Protein AF-A0AA86RGD8-F1 (afdb_monomer_lite)

Radius of gyration: 19.4 Å; chains: 1; bounding box: 42×35×63 Å

pLDDT: mean 83.09, std 10.71, range [46.78, 94.88]

Sequence (149 aa):
MFQKIGLVINKDKCEGTDPSSGNTTGVIEFLGQNIGINSEPIAVQIQKQLQTRIKALQKYDIPKFYQYLIFKQCIIPSANYGPFLEASITETQLADAKDKYDYIDIMLAEAMEEILESDLATKDLLDVMILSKDDGGLDLITPGAYSIQ

Foldseek 3Di:
DQVVVVDDDPPVQDFDLDCVRVPVQSWDQDPQWIDGPDTAQSLVVLVVVLVVVLVVLVPDPDQLVVSVVCLQPPNQVSNAVRLVVCPPDDPVNLVVNLVSQVVVLLVSLVSVCVSVVDPDDSVVSSVLQCDDVVVVHVNGDGCNVPRDD

Structure (mmCIF, N/CA/C/O backbone):
data_AF-A0AA86RGD8-F1
#
_entry.id   AF-A0AA86RGD8-F1
#
loop_
_atom_site.group_PDB
_atom_site.id
_atom_site.type_symbol
_atom_site.label_atom_id
_atom_site.label_alt_id
_atom_site.label_comp_id
_atom_site.label_asym_id
_atom_site.label_entity_id
_atom_site.label_seq_id
_atom_site.pdbx_PDB_ins_code
_atom_site.Cartn_x
_atom_site.Cartn_y
_atom_site.Cartn_z
_atom_site.occupancy
_atom_site.B_iso_or_equiv
_atom_site.auth_seq_id
_atom_site.auth_comp_id
_atom_site.auth_asym_id
_atom_site.auth_atom_id
_atom_site.pdbx_PDB_model_num
ATOM 1 N N . MET A 1 1 ? 7.711 5.525 -39.918 1.00 61.66 1 MET A N 1
ATOM 2 C CA . MET A 1 1 ? 6.656 4.487 -39.839 1.00 61.66 1 MET A CA 1
ATOM 3 C C . MET A 1 1 ? 5.429 4.992 -39.071 1.00 61.66 1 MET A C 1
ATOM 5 O O . MET A 1 1 ? 4.348 4.914 -39.627 1.00 61.66 1 MET A O 1
ATOM 9 N N . PHE A 1 2 ? 5.581 5.628 -37.900 1.00 70.62 2 PHE A N 1
ATOM 10 C CA . PHE A 1 2 ? 4.466 6.190 -37.104 1.00 70.62 2 PHE A CA 1
ATOM 11 C C . PHE A 1 2 ? 3.729 7.399 -37.715 1.00 70.62 2 PHE A C 1
ATOM 13 O O . PHE A 1 2 ? 2.512 7.491 -37.611 1.00 70.62 2 PHE A O 1
ATOM 20 N N . GLN A 1 3 ? 4.419 8.275 -38.454 1.00 73.56 3 GLN A N 1
ATOM 21 C CA . GLN A 1 3 ? 3.761 9.401 -39.141 1.00 73.56 3 GLN A CA 1
ATOM 22 C C . GLN A 1 3 ? 2.726 8.962 -40.190 1.00 73.56 3 GLN A C 1
ATOM 24 O O . GLN A 1 3 ? 1.788 9.702 -40.464 1.00 73.56 3 GLN A O 1
ATOM 29 N N . LYS A 1 4 ? 2.851 7.747 -40.752 1.00 83.88 4 LYS A N 1
ATOM 30 C CA . LYS A 1 4 ? 1.889 7.211 -41.733 1.00 83.88 4 LYS A CA 1
ATOM 31 C C . LYS A 1 4 ? 0.523 6.881 -41.116 1.00 83.88 4 LYS A C 1
ATOM 33 O O . LYS A 1 4 ? -0.444 6.764 -41.854 1.00 83.88 4 LYS A O 1
ATOM 38 N N . ILE A 1 5 ? 0.454 6.752 -39.789 1.00 89.06 5 ILE A N 1
ATOM 39 C CA . ILE A 1 5 ? -0.785 6.565 -39.021 1.00 89.06 5 ILE A CA 1
ATOM 40 C C . ILE A 1 5 ? -1.151 7.817 -38.202 1.00 89.06 5 ILE A C 1
ATOM 42 O O . ILE A 1 5 ? -1.959 7.738 -37.287 1.00 89.06 5 ILE A O 1
ATOM 46 N N . GLY A 1 6 ? -0.543 8.973 -38.504 1.00 88.25 6 GLY A N 1
ATOM 47 C CA . GLY A 1 6 ? -0.857 10.244 -37.844 1.00 88.25 6 GLY A CA 1
ATOM 48 C C . GLY A 1 6 ? -0.309 10.401 -36.421 1.00 88.25 6 GLY A C 1
ATOM 49 O O . GLY A 1 6 ? -0.715 11.324 -35.723 1.00 88.25 6 GLY A O 1
ATOM 50 N N . LEU A 1 7 ? 0.614 9.537 -35.981 1.00 90.19 7 LEU A N 1
ATOM 51 C CA . LEU A 1 7 ? 1.229 9.626 -34.655 1.00 90.19 7 LEU A CA 1
ATOM 52 C C . LEU A 1 7 ? 2.633 10.237 -34.716 1.00 90.19 7 LEU A C 1
ATOM 54 O O . LEU A 1 7 ? 3.412 9.981 -35.641 1.00 90.19 7 LEU A O 1
ATOM 58 N N . VAL A 1 8 ? 2.968 11.011 -33.682 1.00 88.75 8 VAL A N 1
ATOM 59 C CA . VAL A 1 8 ? 4.288 11.619 -33.479 1.00 88.75 8 VAL A CA 1
ATOM 60 C C . VAL A 1 8 ? 4.904 11.046 -32.206 1.00 88.75 8 VAL A C 1
ATOM 62 O O . VAL A 1 8 ? 4.241 10.952 -31.177 1.00 88.75 8 VAL A O 1
ATOM 65 N N . ILE A 1 9 ? 6.176 10.653 -32.283 1.00 84.44 9 ILE A N 1
ATOM 66 C CA . ILE A 1 9 ? 6.935 10.161 -31.129 1.00 84.44 9 ILE A CA 1
ATOM 67 C C . ILE A 1 9 ? 7.328 11.350 -30.254 1.00 84.44 9 ILE A C 1
ATOM 69 O O . ILE A 1 9 ? 7.908 12.318 -30.753 1.00 84.44 9 ILE A O 1
ATOM 73 N N . ASN A 1 10 ? 7.068 11.249 -28.952 1.00 86.12 10 ASN A N 1
ATOM 74 C CA . ASN A 1 10 ? 7.629 12.175 -27.979 1.00 86.12 10 ASN A CA 1
ATOM 75 C C . ASN A 1 10 ? 9.098 11.806 -27.729 1.00 86.12 10 ASN A C 1
ATOM 77 O O . ASN A 1 10 ? 9.389 10.860 -27.002 1.00 86.12 10 ASN A O 1
ATOM 81 N N . LYS A 1 11 ? 10.016 12.546 -28.354 1.00 84.56 11 LYS A N 1
ATOM 82 C CA . LYS A 1 11 ? 11.458 12.287 -28.252 1.00 84.56 11 LYS A CA 1
ATOM 83 C C . LYS A 1 11 ? 12.011 12.484 -26.841 1.00 84.56 11 LYS A C 1
ATOM 85 O O . LYS A 1 11 ? 13.011 11.860 -26.524 1.00 84.56 11 LYS A O 1
ATOM 90 N N . ASP A 1 12 ? 11.339 13.270 -26.003 1.00 82.31 12 ASP A N 1
ATOM 91 C CA . ASP A 1 12 ? 11.761 13.513 -24.620 1.00 82.31 12 ASP A CA 1
ATOM 92 C C . ASP A 1 12 ? 11.454 12.315 -23.708 1.00 82.31 12 ASP A C 1
ATOM 94 O O . ASP A 1 12 ? 12.044 12.182 -22.643 1.00 82.31 12 ASP A O 1
ATOM 98 N N . LYS A 1 13 ? 10.514 11.444 -24.109 1.00 79.69 13 LYS A N 1
ATOM 99 C CA . LYS A 1 13 ? 10.123 10.233 -23.363 1.00 79.69 13 LYS A CA 1
ATOM 100 C C . LYS A 1 13 ? 10.621 8.933 -23.991 1.00 79.69 13 LYS A C 1
ATOM 102 O O . LYS A 1 13 ? 10.456 7.872 -23.401 1.00 79.69 13 LYS A O 1
ATOM 107 N N . CYS A 1 14 ? 11.140 8.992 -25.213 1.00 80.31 14 CYS A N 1
ATOM 108 C CA . CYS A 1 14 ? 11.577 7.820 -25.958 1.00 80.31 14 CYS A CA 1
ATOM 109 C C . CYS A 1 14 ? 13.096 7.837 -26.083 1.00 80.31 14 CYS A C 1
ATOM 111 O O . CYS A 1 14 ? 13.636 8.407 -27.032 1.00 80.31 14 CYS A O 1
ATOM 113 N N . GLU A 1 15 ? 13.759 7.174 -25.144 1.00 75.25 15 GLU A N 1
ATOM 114 C CA . GLU A 1 15 ? 15.197 6.925 -25.170 1.00 75.25 15 GLU A CA 1
ATOM 115 C C . GLU A 1 15 ? 15.496 5.440 -25.400 1.00 75.25 15 GLU A C 1
ATOM 117 O O . GLU A 1 15 ? 14.692 4.564 -25.072 1.00 75.25 15 GLU A O 1
ATOM 122 N N . GLY A 1 16 ? 16.647 5.157 -26.010 1.00 72.38 16 GLY A N 1
ATOM 123 C CA . GLY A 1 16 ? 17.181 3.799 -26.028 1.00 72.38 16 GLY A CA 1
ATOM 124 C C . GLY A 1 16 ? 17.725 3.426 -24.648 1.00 72.38 16 GLY A C 1
ATOM 125 O O . GLY A 1 16 ? 18.176 4.288 -23.896 1.00 72.38 16 GLY A O 1
ATOM 126 N N . THR A 1 17 ? 17.702 2.135 -24.332 1.00 68.50 17 THR A N 1
ATOM 127 C CA . THR A 1 17 ? 18.251 1.573 -23.087 1.00 68.50 17 THR A CA 1
ATOM 128 C C . THR A 1 17 ? 19.740 1.236 -23.187 1.00 68.50 17 THR A C 1
ATOM 130 O O . THR A 1 17 ? 20.306 0.679 -22.250 1.00 68.50 17 THR A O 1
ATOM 133 N N . ASP A 1 18 ? 20.371 1.476 -24.338 1.00 68.69 18 ASP A N 1
ATOM 134 C CA . ASP A 1 18 ? 21.741 1.056 -24.602 1.00 68.69 18 ASP A CA 1
ATOM 135 C C . ASP A 1 18 ? 22.747 2.189 -24.297 1.00 68.69 18 ASP A C 1
ATOM 137 O O . ASP A 1 18 ? 22.428 3.365 -24.457 1.00 68.69 18 ASP A O 1
ATOM 141 N N . PRO A 1 19 ? 23.994 1.890 -23.895 1.00 60.31 19 PRO A N 1
ATOM 142 C CA . PRO A 1 19 ? 24.965 2.935 -23.560 1.00 60.31 19 PRO A CA 1
ATOM 143 C C . PRO A 1 19 ? 25.283 3.901 -24.716 1.00 60.31 19 PRO A C 1
ATOM 145 O O . PRO A 1 19 ? 25.731 5.022 -24.475 1.00 60.31 19 PRO A O 1
ATOM 148 N N . SER A 1 20 ? 25.070 3.489 -25.973 1.00 61.94 20 SER A N 1
ATOM 149 C CA . SER A 1 20 ? 25.299 4.327 -27.154 1.00 61.94 20 SER A CA 1
ATOM 150 C C . SER A 1 20 ? 24.129 5.261 -27.493 1.00 61.94 20 SER A C 1
ATOM 152 O O . SER A 1 20 ? 24.321 6.200 -28.268 1.00 61.94 20 SER A O 1
ATOM 154 N N . SER A 1 21 ? 22.956 5.099 -26.864 1.00 61.81 21 SER A N 1
ATOM 155 C CA . SER A 1 21 ? 21.798 5.989 -27.037 1.00 61.81 21 SER A CA 1
ATOM 156 C C . SER A 1 21 ? 21.794 7.210 -26.113 1.00 61.81 21 SER A C 1
ATOM 158 O O . SER A 1 21 ? 20.821 7.962 -26.107 1.00 61.81 21 SER A O 1
ATOM 160 N N . GLY A 1 22 ? 22.865 7.433 -25.345 1.00 61.12 22 GLY A N 1
ATOM 161 C CA . GLY A 1 22 ? 22.986 8.565 -24.419 1.00 61.12 22 GLY A CA 1
ATOM 162 C C . GLY A 1 22 ? 22.382 8.322 -23.031 1.00 61.12 22 GLY A C 1
ATOM 163 O O . GLY A 1 22 ? 22.530 9.182 -22.164 1.00 61.12 22 GLY A O 1
ATOM 164 N N . ASN A 1 23 ? 21.773 7.154 -22.791 1.00 65.38 23 ASN A N 1
ATOM 165 C CA . ASN A 1 23 ? 21.408 6.698 -21.452 1.00 65.38 23 ASN A CA 1
ATOM 166 C C . ASN A 1 23 ? 22.646 6.045 -20.807 1.00 65.38 23 ASN A C 1
ATOM 168 O O . ASN A 1 23 ? 23.052 4.937 -21.155 1.00 65.38 23 ASN A O 1
ATOM 172 N N . THR A 1 24 ? 23.276 6.761 -19.876 1.00 61.12 24 THR A N 1
ATOM 173 C CA . THR A 1 24 ? 24.507 6.325 -19.199 1.00 61.12 24 THR A CA 1
ATOM 174 C C . THR A 1 24 ? 24.262 5.370 -18.033 1.00 61.12 24 THR A C 1
ATOM 176 O O . THR A 1 24 ? 25.216 4.768 -17.540 1.00 61.12 24 THR A O 1
ATOM 179 N N . THR A 1 25 ? 23.015 5.221 -17.580 1.00 67.38 25 THR A N 1
ATOM 180 C CA . THR A 1 25 ? 22.661 4.366 -16.438 1.00 67.38 25 THR A CA 1
ATOM 181 C C . THR A 1 25 ? 22.189 2.982 -16.879 1.00 67.38 25 THR A C 1
ATOM 183 O O . THR A 1 25 ? 22.310 2.032 -16.107 1.00 67.38 25 THR A O 1
ATOM 186 N N . GLY A 1 26 ? 21.667 2.851 -18.105 1.00 69.38 26 GLY A N 1
ATOM 187 C CA . GLY A 1 26 ? 21.027 1.627 -18.594 1.00 69.38 26 GLY A CA 1
ATOM 188 C C . GLY A 1 26 ? 19.758 1.265 -17.813 1.00 69.38 26 GLY A C 1
ATOM 189 O O . GLY A 1 26 ? 19.348 0.105 -17.821 1.00 69.38 26 GLY A O 1
ATOM 190 N N . VAL A 1 27 ? 19.176 2.233 -17.094 1.00 72.94 27 VAL A N 1
ATOM 191 C CA . VAL A 1 27 ? 17.952 2.075 -16.301 1.00 72.94 27 VAL A CA 1
ATOM 192 C C . VAL A 1 27 ? 16.831 2.862 -16.968 1.00 72.94 27 VAL A C 1
ATOM 194 O O . VAL A 1 27 ? 17.024 4.030 -17.303 1.00 72.94 27 VAL A O 1
ATOM 197 N N . ILE A 1 28 ? 15.664 2.238 -17.127 1.00 78.06 28 ILE A N 1
ATOM 198 C CA . ILE A 1 28 ? 14.431 2.894 -17.585 1.00 78.06 28 ILE A CA 1
ATOM 199 C C . ILE A 1 28 ? 13.286 2.648 -16.607 1.00 78.06 28 ILE A C 1
ATOM 201 O O . ILE A 1 28 ? 13.224 1.595 -15.978 1.00 78.06 28 ILE A O 1
ATOM 205 N N . GLU A 1 29 ? 12.353 3.592 -16.511 1.00 78.19 29 GLU A N 1
ATOM 206 C CA . GLU A 1 29 ? 11.096 3.381 -15.791 1.00 78.19 29 GLU A CA 1
ATOM 207 C C . GLU A 1 29 ? 10.053 2.780 -16.743 1.00 78.19 29 GLU A C 1
ATOM 209 O O . GLU A 1 29 ? 9.708 3.365 -17.773 1.00 78.19 29 GLU A O 1
ATOM 214 N N . PHE A 1 30 ? 9.520 1.614 -16.392 1.00 77.38 30 PHE A N 1
ATOM 215 C CA . PHE A 1 30 ? 8.443 0.957 -17.120 1.00 77.38 30 PHE A CA 1
ATOM 216 C C . PHE A 1 30 ? 7.352 0.528 -16.144 1.00 77.38 30 PHE A C 1
ATOM 218 O O . PHE A 1 30 ? 7.607 -0.205 -15.195 1.00 77.38 30 PHE A O 1
ATOM 225 N N . LEU A 1 31 ? 6.126 1.013 -16.368 1.00 77.00 31 LEU A N 1
ATOM 226 C CA . LEU A 1 31 ? 4.970 0.759 -15.494 1.00 77.00 31 LEU A CA 1
ATOM 227 C C . LEU A 1 31 ? 5.220 1.097 -14.008 1.00 77.00 31 LEU A C 1
ATOM 229 O O . LEU A 1 31 ? 4.632 0.484 -13.123 1.00 77.00 31 LEU A O 1
ATOM 233 N N . GLY A 1 32 ? 6.067 2.094 -13.734 1.00 73.62 32 GLY A N 1
ATOM 234 C CA . GLY A 1 32 ? 6.423 2.502 -12.372 1.00 73.62 32 GLY A CA 1
ATOM 235 C C . GLY A 1 32 ? 7.558 1.694 -11.743 1.00 73.62 32 GLY A C 1
ATOM 236 O O . GLY A 1 32 ? 7.899 1.955 -10.598 1.00 73.62 32 GLY A O 1
ATOM 237 N N . GLN A 1 33 ? 8.145 0.733 -12.461 1.00 75.25 33 GLN A N 1
ATOM 238 C CA . GLN A 1 33 ? 9.308 -0.030 -12.018 1.00 75.25 33 GLN A CA 1
ATOM 239 C C . GLN A 1 33 ? 10.561 0.441 -12.753 1.00 75.25 33 GLN A C 1
ATOM 241 O O . GLN A 1 33 ? 10.559 0.585 -13.976 1.00 75.25 33 GLN A O 1
ATOM 246 N N . ASN A 1 34 ? 11.657 0.623 -12.022 1.00 76.81 34 ASN A N 1
ATOM 247 C CA . ASN A 1 34 ? 12.966 0.807 -12.636 1.00 76.81 34 ASN A CA 1
ATOM 248 C C . ASN A 1 34 ? 13.460 -0.548 -13.158 1.00 76.81 34 ASN A C 1
ATOM 250 O O . ASN A 1 34 ? 13.516 -1.505 -12.399 1.00 76.81 34 ASN A O 1
ATOM 254 N N . ILE A 1 35 ? 13.823 -0.645 -14.434 1.00 74.94 35 ILE A N 1
ATOM 255 C CA . ILE A 1 35 ? 14.360 -1.856 -15.067 1.00 74.94 35 ILE A CA 1
ATOM 256 C C . ILE A 1 35 ? 15.798 -1.568 -15.502 1.00 74.94 35 ILE A C 1
ATOM 258 O O . ILE A 1 35 ? 16.026 -0.642 -16.279 1.00 74.94 35 ILE A O 1
ATOM 262 N N . GLY A 1 36 ? 16.766 -2.346 -15.002 1.00 72.06 36 GLY A N 1
ATOM 263 C CA . GLY A 1 36 ? 18.192 -2.215 -15.327 1.00 72.06 36 GLY A CA 1
ATOM 264 C C . GLY A 1 36 ? 19.102 -2.997 -14.368 1.00 72.06 36 GLY A C 1
ATOM 265 O O . GLY A 1 36 ? 18.621 -3.709 -13.493 1.00 72.06 36 GLY A O 1
ATOM 266 N N . ILE A 1 37 ? 20.428 -2.855 -14.512 1.00 62.66 37 ILE A N 1
ATOM 267 C CA . ILE A 1 37 ? 21.444 -3.657 -13.784 1.00 62.66 37 ILE A CA 1
ATOM 268 C C . ILE A 1 37 ? 21.402 -3.448 -12.253 1.00 62.66 37 ILE A C 1
ATOM 270 O O . ILE A 1 37 ? 21.841 -4.318 -11.511 1.00 62.66 37 ILE A O 1
ATOM 274 N N . ASN A 1 38 ? 20.822 -2.342 -11.774 1.00 64.06 38 ASN A N 1
ATOM 275 C CA . ASN A 1 38 ? 20.686 -2.012 -10.348 1.00 64.06 38 ASN A CA 1
ATOM 276 C C . ASN A 1 38 ? 19.267 -1.526 -9.998 1.00 64.06 38 ASN A C 1
ATOM 278 O O . ASN A 1 38 ? 19.103 -0.555 -9.261 1.00 64.06 38 ASN A O 1
ATOM 282 N N . SER A 1 39 ? 18.234 -2.130 -10.585 1.00 66.75 39 SER A N 1
ATOM 283 C CA . SER A 1 39 ? 16.851 -1.754 -10.290 1.00 66.75 39 SER A CA 1
ATOM 284 C C . SER A 1 39 ? 16.506 -1.971 -8.815 1.00 66.75 39 SER A C 1
ATOM 286 O O . SER A 1 39 ? 16.575 -3.099 -8.323 1.00 66.75 39 SER A O 1
ATOM 288 N N . GLU A 1 40 ? 16.100 -0.905 -8.124 1.00 71.75 40 GLU A N 1
ATOM 289 C CA . GLU A 1 40 ? 15.472 -1.018 -6.807 1.00 71.75 40 GLU A CA 1
ATOM 290 C C . GLU A 1 40 ? 14.080 -1.659 -6.921 1.00 71.75 40 GLU A C 1
ATOM 292 O O . GLU A 1 40 ? 13.387 -1.435 -7.921 1.00 71.75 40 GLU A O 1
ATOM 297 N N . PRO A 1 41 ? 13.629 -2.383 -5.881 1.00 76.06 41 PRO A N 1
ATOM 298 C CA . PRO A 1 41 ? 12.248 -2.817 -5.783 1.00 76.06 41 PRO A CA 1
ATOM 299 C C . PRO A 1 41 ? 11.258 -1.643 -5.860 1.00 76.06 41 PRO A C 1
ATOM 301 O O . PRO A 1 41 ? 11.429 -0.620 -5.187 1.00 76.06 41 PRO A O 1
ATOM 304 N N . ILE A 1 42 ? 10.172 -1.815 -6.614 1.00 82.88 42 ILE A N 1
ATOM 305 C CA . ILE A 1 42 ? 9.045 -0.883 -6.727 1.00 82.88 42 ILE A CA 1
ATOM 306 C C . ILE A 1 42 ? 8.418 -0.575 -5.365 1.00 82.88 42 ILE A C 1
ATOM 308 O O . ILE A 1 42 ? 7.878 0.516 -5.165 1.00 82.88 42 ILE A O 1
ATOM 312 N N . ALA A 1 43 ? 8.560 -1.489 -4.399 1.00 83.81 43 ALA A N 1
ATOM 313 C CA . ALA A 1 43 ? 8.149 -1.295 -3.016 1.00 83.81 43 ALA A CA 1
ATOM 314 C C . ALA A 1 43 ? 8.680 0.031 -2.433 1.00 83.81 43 ALA A C 1
ATOM 316 O O . ALA A 1 43 ? 7.941 0.739 -1.753 1.00 83.81 43 ALA A O 1
ATOM 317 N N . VAL A 1 44 ? 9.910 0.448 -2.769 1.00 83.62 44 VAL A N 1
ATOM 318 C CA . VAL A 1 44 ? 10.492 1.724 -2.299 1.00 83.62 44 VAL A CA 1
ATOM 319 C C . VAL A 1 44 ? 9.720 2.934 -2.842 1.00 83.62 44 VAL A C 1
ATOM 321 O O . VAL A 1 44 ? 9.466 3.908 -2.125 1.00 83.62 44 VAL A O 1
ATOM 324 N N . GLN A 1 45 ? 9.320 2.891 -4.114 1.00 85.06 45 GLN A N 1
ATOM 325 C CA . GLN A 1 45 ? 8.519 3.948 -4.734 1.00 85.06 45 GLN A CA 1
ATOM 326 C C . GLN A 1 45 ? 7.097 3.966 -4.164 1.00 85.06 45 GLN A C 1
ATOM 328 O O . GLN A 1 45 ? 6.567 5.043 -3.869 1.00 85.06 45 GLN A O 1
ATOM 333 N N . ILE A 1 46 ? 6.510 2.789 -3.941 1.00 88.94 46 ILE A N 1
ATOM 334 C CA . ILE A 1 46 ? 5.198 2.628 -3.309 1.00 88.94 46 ILE A CA 1
ATOM 335 C C . ILE A 1 46 ? 5.205 3.217 -1.897 1.00 88.94 46 ILE A C 1
ATOM 337 O O . ILE A 1 46 ? 4.333 4.026 -1.588 1.00 88.94 46 ILE A O 1
ATOM 341 N N . GLN A 1 47 ? 6.216 2.919 -1.076 1.00 90.06 47 GLN A N 1
ATOM 342 C CA . GLN A 1 47 ? 6.356 3.479 0.274 1.00 90.06 47 GLN A CA 1
ATOM 343 C C . GLN A 1 47 ? 6.287 5.012 0.266 1.00 90.06 47 GLN A C 1
ATOM 345 O O . GLN A 1 47 ? 5.483 5.603 0.988 1.00 90.06 47 GLN A O 1
ATOM 350 N N . LYS A 1 48 ? 7.070 5.676 -0.597 1.00 89.50 48 LYS A N 1
ATOM 351 C CA . LYS A 1 48 ? 7.074 7.150 -0.701 1.00 89.50 48 LYS A CA 1
ATOM 352 C C . LYS A 1 48 ? 5.704 7.706 -1.107 1.00 89.50 48 LYS A C 1
ATOM 354 O O . LYS A 1 48 ? 5.258 8.736 -0.588 1.00 89.50 48 LYS A O 1
ATOM 359 N N . GLN A 1 49 ? 5.022 7.033 -2.034 1.00 91.00 49 GLN A N 1
ATOM 360 C CA . GLN A 1 49 ? 3.686 7.435 -2.471 1.00 91.00 49 GLN A CA 1
ATOM 361 C C . GLN A 1 49 ? 2.646 7.245 -1.362 1.00 91.00 49 GLN A C 1
ATOM 363 O O . GLN A 1 49 ? 1.835 8.145 -1.139 1.00 91.00 49 GLN A O 1
ATOM 368 N N . LEU A 1 50 ? 2.689 6.120 -0.645 1.00 93.44 50 LEU A N 1
ATOM 369 C CA . LEU A 1 50 ? 1.792 5.828 0.471 1.00 93.44 50 LEU A CA 1
ATOM 370 C C . LEU A 1 50 ? 1.969 6.829 1.606 1.00 93.44 50 LEU A C 1
ATOM 372 O O . LEU A 1 50 ? 0.981 7.427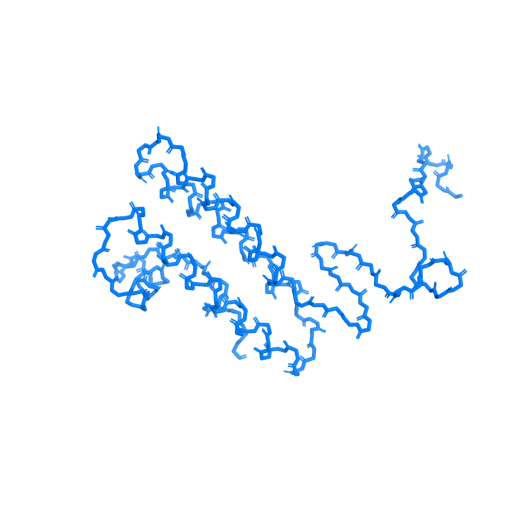 2.016 1.00 93.44 50 LEU A O 1
ATOM 376 N N . GLN A 1 51 ? 3.203 7.117 2.026 1.00 92.94 51 GLN A N 1
ATOM 377 C CA . GLN A 1 51 ? 3.478 8.142 3.041 1.00 92.94 51 GLN A CA 1
ATOM 378 C C . GLN A 1 51 ? 2.858 9.493 2.671 1.00 92.94 51 GLN A C 1
ATOM 380 O O . GLN A 1 51 ? 2.269 10.169 3.511 1.00 92.94 51 GLN A O 1
ATOM 385 N N . THR A 1 52 ? 2.962 9.887 1.399 1.00 93.75 52 THR A N 1
ATOM 386 C CA . THR A 1 52 ? 2.366 11.138 0.910 1.00 93.75 52 THR A CA 1
ATOM 387 C C . THR A 1 52 ? 0.838 11.097 0.981 1.00 93.75 52 THR A C 1
ATOM 389 O O . THR A 1 52 ? 0.215 12.062 1.424 1.00 93.75 52 THR A O 1
ATOM 392 N N . ARG A 1 53 ? 0.224 9.983 0.565 1.00 93.69 53 ARG A N 1
ATOM 393 C CA . ARG A 1 53 ? -1.237 9.801 0.549 1.00 93.69 53 ARG A CA 1
ATOM 394 C C . ARG A 1 53 ? -1.828 9.712 1.954 1.00 93.69 53 ARG A C 1
ATOM 396 O O . ARG A 1 53 ? -2.845 10.348 2.204 1.00 93.69 53 ARG A O 1
ATOM 403 N N . ILE A 1 54 ? -1.178 8.982 2.857 1.00 94.44 54 ILE A N 1
ATOM 404 C CA . ILE A 1 54 ? -1.565 8.843 4.267 1.00 94.44 54 ILE A CA 1
ATOM 405 C C . ILE A 1 54 ? -1.516 10.211 4.952 1.00 94.44 54 ILE A C 1
ATOM 407 O O . ILE A 1 54 ? -2.526 10.659 5.489 1.00 94.44 54 ILE A O 1
ATOM 411 N N . LYS A 1 55 ? -0.401 10.943 4.808 1.00 93.81 55 LYS A N 1
ATOM 412 C CA . LYS A 1 55 ? -0.279 12.313 5.337 1.00 93.81 55 LYS A CA 1
ATOM 413 C C . LYS A 1 55 ? -1.341 13.253 4.778 1.00 93.81 55 LYS A C 1
ATOM 415 O O . LYS A 1 55 ? -1.856 14.103 5.499 1.00 93.81 55 LYS A O 1
ATOM 420 N N . ALA A 1 56 ? -1.654 13.137 3.486 1.00 92.06 56 ALA A N 1
ATOM 421 C CA . ALA A 1 56 ? -2.719 13.926 2.884 1.00 92.06 56 ALA A CA 1
ATOM 422 C C . ALA A 1 56 ? -4.076 13.575 3.508 1.00 92.06 56 ALA A C 1
ATOM 424 O O . ALA A 1 56 ? -4.784 14.487 3.918 1.00 92.06 56 ALA A O 1
ATOM 425 N N . LEU A 1 57 ? -4.403 12.285 3.638 1.00 93.31 57 LEU A N 1
ATOM 426 C CA . LEU A 1 57 ? -5.651 11.811 4.239 1.00 93.31 57 LEU A CA 1
ATOM 427 C C . LEU A 1 57 ? -5.834 12.331 5.671 1.00 93.31 57 LEU A C 1
ATOM 429 O O . LEU A 1 57 ? -6.879 12.899 5.971 1.00 93.31 57 LEU A O 1
ATOM 433 N N . GLN A 1 58 ? -4.801 12.204 6.506 1.00 89.19 58 GLN A N 1
ATOM 434 C CA . GLN A 1 58 ? -4.793 12.657 7.904 1.00 89.19 58 GLN A CA 1
ATOM 435 C C . GLN A 1 58 ? -4.933 14.180 8.044 1.00 89.19 58 GLN A C 1
ATOM 437 O O . GLN A 1 58 ? -5.418 14.674 9.058 1.00 89.19 58 GLN A O 1
ATOM 442 N N . LYS A 1 59 ? -4.510 14.947 7.032 1.00 91.94 59 LYS A N 1
ATOM 443 C CA . LYS A 1 59 ? -4.600 16.413 7.038 1.00 91.94 59 LYS A CA 1
ATOM 444 C C . LYS A 1 59 ? -6.023 16.927 6.797 1.00 91.94 59 LYS A C 1
ATOM 446 O O . LYS A 1 59 ? -6.319 18.065 7.165 1.00 91.94 59 LYS A O 1
ATOM 451 N N . TYR A 1 60 ? -6.879 16.158 6.126 1.00 89.00 60 TYR A N 1
ATOM 452 C CA . TYR A 1 60 ? -8.233 16.607 5.813 1.00 89.00 60 TYR A CA 1
ATOM 453 C C . TYR A 1 60 ? -9.158 16.447 7.021 1.00 89.00 60 TYR A C 1
ATOM 455 O O . TYR A 1 60 ? -9.258 15.371 7.604 1.00 89.00 60 TYR A O 1
ATOM 463 N N . ASP A 1 61 ? -9.899 17.510 7.337 1.00 90.06 61 ASP A N 1
ATOM 464 C CA . ASP A 1 61 ? -10.949 17.489 8.358 1.00 90.06 61 ASP A CA 1
ATOM 465 C C . ASP A 1 61 ? -12.219 16.828 7.802 1.00 90.06 61 ASP A C 1
ATOM 467 O O . ASP A 1 61 ? -13.196 17.477 7.426 1.00 90.06 61 ASP A O 1
ATOM 471 N N . ILE A 1 62 ? -12.151 15.508 7.639 1.00 93.00 62 ILE A N 1
ATOM 472 C CA . ILE A 1 62 ? -13.272 14.663 7.231 1.00 93.00 62 ILE A CA 1
ATOM 473 C C . ILE A 1 62 ? -13.555 13.622 8.318 1.00 93.00 62 ILE A C 1
ATOM 475 O O . ILE A 1 62 ? -12.618 13.154 8.971 1.00 93.00 62 ILE A O 1
ATOM 479 N N . PRO A 1 63 ? -14.821 13.200 8.501 1.00 94.25 63 PRO A N 1
ATOM 480 C CA . PRO A 1 63 ? -15.156 12.184 9.492 1.00 94.25 63 PRO A CA 1
ATOM 481 C C . PRO A 1 63 ? -14.336 10.898 9.317 1.00 94.25 63 PRO A C 1
ATOM 483 O O . PRO A 1 63 ? -14.142 10.435 8.189 1.00 94.25 63 PRO A O 1
ATOM 486 N N . LYS A 1 64 ? -13.920 10.282 10.432 1.00 92.31 64 LYS A N 1
ATOM 487 C CA . LYS A 1 64 ? -13.084 9.065 10.465 1.00 92.31 64 LYS A CA 1
ATOM 488 C C . LYS A 1 64 ? -13.625 7.928 9.600 1.00 92.31 64 LYS A C 1
ATOM 490 O O . LYS A 1 64 ? -12.865 7.267 8.904 1.00 92.31 64 LYS A O 1
ATOM 495 N N . PHE A 1 65 ? -14.946 7.768 9.545 1.00 92.75 65 PHE A N 1
ATOM 496 C CA . PHE A 1 65 ? -15.589 6.805 8.650 1.00 92.75 65 PHE A CA 1
ATOM 497 C C . PHE A 1 65 ? -15.219 7.015 7.169 1.00 92.75 65 PHE A C 1
ATOM 499 O O . PHE A 1 65 ? -14.918 6.055 6.463 1.00 92.75 65 PHE A O 1
ATOM 506 N N . TYR A 1 66 ? -15.186 8.262 6.686 1.00 94.69 66 TYR A N 1
ATOM 507 C CA . TYR A 1 66 ? -14.757 8.552 5.315 1.00 94.69 66 TYR A CA 1
ATOM 508 C C . TYR A 1 66 ? -13.252 8.367 5.137 1.00 94.69 66 TYR A C 1
ATOM 510 O O . TYR A 1 66 ? -12.831 7.909 4.075 1.00 94.69 66 TYR A O 1
ATOM 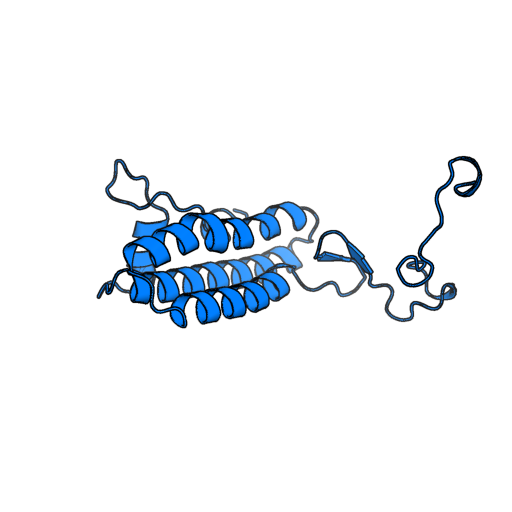518 N N . GLN A 1 67 ? -12.451 8.661 6.167 1.00 94.88 67 GLN A N 1
ATOM 519 C CA . GLN A 1 67 ? -11.021 8.349 6.142 1.00 94.88 67 GLN A CA 1
ATOM 520 C C . GLN A 1 67 ? -10.802 6.846 5.961 1.00 94.88 67 GLN A C 1
ATOM 522 O O . GLN A 1 67 ? -10.078 6.449 5.052 1.00 94.88 67 GLN A O 1
ATOM 527 N N . TYR A 1 68 ? -11.513 6.016 6.728 1.00 93.81 68 TYR A N 1
ATOM 528 C CA . TYR A 1 68 ? -11.499 4.559 6.595 1.00 93.81 68 TYR A CA 1
ATOM 529 C C . TYR A 1 68 ? -11.901 4.096 5.189 1.00 93.81 68 TYR A C 1
ATOM 531 O O . TYR A 1 68 ? -11.207 3.275 4.588 1.00 93.81 68 TYR A O 1
ATOM 539 N N . LEU A 1 69 ? -12.986 4.639 4.624 1.00 94.00 69 LEU A N 1
ATOM 540 C CA . LEU A 1 69 ? -13.419 4.279 3.269 1.00 94.00 69 LEU A CA 1
ATOM 541 C C . LEU A 1 69 ? -12.361 4.621 2.214 1.00 94.00 69 LEU A C 1
ATOM 543 O O . LEU A 1 69 ? -12.050 3.776 1.376 1.00 94.00 69 LEU A O 1
ATOM 547 N N . ILE A 1 70 ? -11.781 5.824 2.268 1.00 94.50 70 ILE A N 1
ATOM 548 C CA . ILE A 1 70 ? -10.716 6.242 1.343 1.00 94.50 70 ILE A CA 1
ATOM 549 C C . ILE A 1 70 ? -9.471 5.374 1.540 1.00 94.50 70 ILE A C 1
ATOM 551 O O . ILE A 1 70 ? -8.861 4.935 0.565 1.00 94.50 70 ILE A O 1
ATOM 555 N N . PHE A 1 71 ? -9.105 5.091 2.788 1.00 94.25 71 PHE A N 1
ATOM 556 C CA . PHE A 1 71 ? -7.970 4.240 3.112 1.00 94.25 71 PHE A CA 1
ATOM 557 C C . PHE A 1 71 ? -8.134 2.847 2.489 1.00 94.25 71 PHE A C 1
ATOM 559 O O . PHE A 1 71 ? -7.283 2.398 1.717 1.00 94.25 71 PHE A O 1
ATOM 566 N N . LYS A 1 72 ? -9.291 2.218 2.725 1.00 92.75 72 LYS A N 1
ATOM 567 C CA . LYS A 1 72 ? -9.647 0.898 2.197 1.00 92.75 72 LYS A CA 1
ATOM 568 C C . LYS A 1 72 ? -9.752 0.858 0.670 1.00 92.75 72 LYS A C 1
ATOM 570 O O . LYS A 1 72 ? -9.327 -0.120 0.067 1.00 92.75 72 LYS A O 1
ATOM 575 N N . GLN A 1 73 ? -10.344 1.873 0.040 1.00 92.25 73 GLN A N 1
ATOM 576 C CA . GLN A 1 73 ? -10.660 1.844 -1.397 1.00 92.25 73 GLN A CA 1
ATOM 577 C C . GLN A 1 73 ? -9.558 2.428 -2.286 1.00 92.25 73 GLN A C 1
ATOM 579 O O . GLN A 1 73 ? -9.492 2.088 -3.465 1.00 92.25 73 GLN A O 1
ATOM 584 N N . CYS A 1 74 ? -8.697 3.292 -1.748 1.00 91.81 74 CYS A N 1
ATOM 585 C CA . CYS A 1 74 ? -7.706 4.021 -2.543 1.00 91.81 74 CYS A CA 1
ATOM 586 C C . CYS A 1 74 ? -6.270 3.755 -2.089 1.00 91.81 74 CYS A C 1
ATOM 588 O O . CYS A 1 74 ? -5.393 3.569 -2.933 1.00 91.81 74 CYS A O 1
ATOM 590 N N . ILE A 1 75 ? -6.009 3.761 -0.777 1.00 93.12 75 ILE A N 1
ATOM 591 C CA . ILE A 1 75 ? -4.638 3.661 -0.258 1.00 93.12 75 ILE A CA 1
ATOM 592 C C . ILE A 1 75 ? -4.153 2.213 -0.323 1.00 93.12 75 ILE A C 1
ATOM 594 O O . ILE A 1 75 ? -3.165 1.955 -1.010 1.00 93.12 75 ILE A O 1
ATOM 598 N N . ILE A 1 76 ? -4.882 1.267 0.275 1.00 91.50 76 ILE A N 1
ATOM 599 C CA . ILE A 1 76 ? -4.496 -0.155 0.265 1.00 91.50 76 ILE A CA 1
ATOM 600 C C . ILE A 1 76 ? -4.355 -0.706 -1.166 1.00 91.50 76 ILE A C 1
ATOM 602 O O . ILE A 1 76 ? -3.288 -1.228 -1.490 1.00 91.50 76 ILE A O 1
ATOM 606 N N . PRO A 1 77 ? -5.323 -0.522 -2.091 1.00 90.06 77 PRO A N 1
ATOM 607 C CA . PRO A 1 77 ? -5.179 -1.048 -3.449 1.00 90.06 77 PRO A CA 1
ATOM 608 C C . PRO A 1 77 ? -3.991 -0.451 -4.207 1.00 90.06 77 PRO A C 1
ATOM 610 O O . PRO A 1 77 ? -3.417 -1.105 -5.074 1.00 90.06 77 PRO A O 1
ATOM 613 N N . SER A 1 78 ? -3.578 0.774 -3.867 1.00 88.62 78 SER A N 1
ATOM 614 C CA . SER A 1 78 ? -2.395 1.388 -4.470 1.00 88.62 78 SER A CA 1
ATOM 615 C C . SER A 1 78 ? -1.069 0.824 -3.976 1.00 88.62 78 SER A C 1
ATOM 617 O O . SER A 1 78 ? -0.055 1.052 -4.621 1.00 88.62 78 SER A O 1
ATOM 619 N N . ALA A 1 79 ? -1.064 0.083 -2.872 1.00 88.56 79 ALA A N 1
ATOM 620 C CA . ALA A 1 79 ? 0.095 -0.678 -2.432 1.00 88.56 79 ALA A CA 1
ATOM 621 C C . ALA A 1 79 ? 0.199 -2.029 -3.165 1.00 88.56 79 ALA A C 1
ATOM 623 O O . ALA A 1 79 ? 1.287 -2.570 -3.341 1.00 88.56 79 ALA A O 1
ATOM 624 N N . ASN A 1 80 ? -0.939 -2.542 -3.639 1.00 86.06 80 ASN A N 1
ATOM 625 C CA . ASN A 1 80 ? -1.069 -3.923 -4.085 1.00 86.06 80 ASN A CA 1
ATOM 626 C C . ASN A 1 80 ? -0.546 -4.219 -5.488 1.00 86.06 80 ASN A C 1
ATOM 628 O O . ASN A 1 80 ? -0.322 -5.376 -5.812 1.00 86.06 80 ASN A O 1
ATOM 632 N N . TYR A 1 81 ? -0.343 -3.215 -6.341 1.00 82.00 81 TYR A N 1
ATOM 633 C CA . TYR A 1 81 ? 0.136 -3.464 -7.705 1.00 82.00 81 TYR A CA 1
ATOM 634 C C . TYR A 1 81 ? 1.625 -3.856 -7.761 1.00 82.00 81 TYR A C 1
ATOM 636 O O . TYR A 1 81 ? 2.042 -4.503 -8.719 1.00 82.00 81 TYR A O 1
ATOM 644 N N . GLY A 1 82 ? 2.413 -3.483 -6.745 1.00 80.69 82 GLY A N 1
ATOM 645 C CA . GLY A 1 82 ? 3.858 -3.723 -6.698 1.00 80.69 82 GLY A CA 1
ATOM 646 C C . GLY A 1 82 ? 4.238 -5.201 -6.789 1.00 80.69 82 GLY A C 1
ATOM 647 O O . GLY A 1 82 ? 4.927 -5.572 -7.743 1.00 80.69 82 GLY A O 1
ATOM 648 N N . PRO A 1 83 ? 3.724 -6.063 -5.888 1.00 78.38 83 PRO A N 1
ATOM 649 C CA . PRO A 1 83 ? 4.030 -7.492 -5.903 1.00 78.38 83 PRO A CA 1
ATOM 650 C C . PRO A 1 83 ? 3.729 -8.182 -7.244 1.00 78.38 83 PRO A C 1
ATOM 652 O O . PRO A 1 83 ? 4.422 -9.122 -7.621 1.00 78.38 83 PRO A O 1
ATOM 655 N N . PHE A 1 84 ? 2.732 -7.707 -8.004 1.00 73.69 84 PHE A N 1
ATOM 656 C CA . PHE A 1 84 ? 2.405 -8.260 -9.326 1.00 73.69 84 PHE A CA 1
ATOM 657 C C . PHE A 1 84 ? 3.407 -7.875 -10.420 1.00 73.69 84 PHE A C 1
ATOM 659 O O . PHE A 1 84 ? 3.603 -8.643 -11.361 1.00 73.69 84 PHE A O 1
ATOM 666 N N . LEU A 1 85 ? 4.020 -6.692 -10.328 1.00 71.75 85 LEU A N 1
ATOM 667 C CA . LEU A 1 85 ? 5.026 -6.238 -11.292 1.00 71.75 85 LEU A CA 1
ATOM 668 C C . LEU A 1 85 ? 6.398 -6.865 -11.015 1.00 71.75 85 LEU A C 1
ATOM 670 O O . LEU A 1 85 ? 7.159 -7.139 -11.939 1.00 71.75 85 LEU A O 1
ATOM 674 N N . GLU A 1 86 ? 6.685 -7.171 -9.752 1.00 71.25 86 GLU A N 1
ATOM 675 C CA . GLU A 1 86 ? 7.973 -7.714 -9.320 1.00 71.25 86 GLU A CA 1
ATOM 676 C C . GLU A 1 86 ? 8.127 -9.229 -9.466 1.00 71.25 86 GLU A C 1
ATOM 678 O O . GLU A 1 86 ? 9.171 -9.765 -9.113 1.00 71.25 86 GLU A O 1
ATOM 683 N N . ALA A 1 87 ? 7.170 -9.930 -10.076 1.00 59.41 87 ALA A N 1
ATOM 684 C CA . ALA A 1 87 ? 7.220 -11.384 -10.286 1.00 59.41 87 ALA A CA 1
ATOM 685 C C . ALA A 1 87 ? 8.439 -11.891 -11.105 1.00 59.41 87 ALA A C 1
ATOM 687 O O . ALA A 1 87 ? 8.594 -13.093 -11.299 1.00 59.41 87 ALA A O 1
ATOM 688 N N . SER A 1 88 ? 9.294 -10.988 -11.600 1.00 62.00 88 SER A N 1
ATOM 689 C CA . SER A 1 88 ? 10.481 -11.277 -12.417 1.00 62.00 88 SER A CA 1
ATOM 690 C C . SER A 1 88 ? 11.822 -11.049 -11.692 1.00 62.00 88 SER A C 1
ATOM 692 O O . SER A 1 88 ? 12.863 -11.059 -12.350 1.00 62.00 88 SER A O 1
ATOM 694 N N . ILE A 1 89 ? 11.828 -10.789 -10.376 1.00 69.31 89 ILE A N 1
ATOM 695 C CA . ILE A 1 89 ? 13.062 -10.535 -9.606 1.00 69.31 89 ILE A CA 1
ATOM 696 C C . ILE A 1 89 ? 13.784 -11.831 -9.202 1.00 69.31 89 ILE A C 1
ATOM 698 O O . ILE A 1 89 ? 13.184 -12.898 -9.102 1.00 69.31 89 ILE A O 1
ATOM 702 N N . THR A 1 90 ? 15.096 -11.747 -8.978 1.00 71.75 90 THR A N 1
ATOM 703 C CA . THR A 1 90 ? 15.908 -12.893 -8.523 1.00 71.75 90 THR A CA 1
ATOM 704 C C . THR A 1 90 ? 15.596 -13.280 -7.070 1.00 71.75 90 THR A C 1
ATOM 706 O O . THR A 1 90 ? 15.146 -12.440 -6.294 1.00 71.75 90 THR A O 1
ATOM 709 N N . GLU A 1 91 ? 15.907 -14.517 -6.655 1.00 71.31 91 GLU A N 1
ATOM 710 C CA . GLU A 1 91 ? 15.727 -14.977 -5.259 1.00 71.31 91 GLU A CA 1
ATOM 711 C C . GLU A 1 91 ? 16.391 -14.050 -4.228 1.00 71.31 91 GLU A C 1
ATOM 713 O O . GLU A 1 91 ? 15.860 -13.828 -3.145 1.00 71.31 91 GLU A O 1
ATOM 718 N N . THR A 1 92 ? 17.544 -13.461 -4.553 1.00 70.25 92 THR A N 1
ATOM 719 C CA . THR A 1 92 ? 18.238 -12.540 -3.640 1.00 70.25 92 THR A CA 1
ATOM 720 C C . THR A 1 92 ? 17.508 -11.201 -3.498 1.00 70.25 92 THR A C 1
ATOM 722 O O . THR A 1 92 ? 17.508 -10.611 -2.423 1.00 70.25 92 THR A O 1
ATOM 725 N N . GLN A 1 93 ? 16.857 -10.727 -4.561 1.00 75.12 93 GLN A N 1
ATOM 726 C CA . GLN A 1 93 ? 16.037 -9.510 -4.539 1.00 75.12 93 GLN A CA 1
ATOM 727 C C . GLN A 1 93 ? 14.669 -9.753 -3.896 1.00 75.12 93 GLN A C 1
ATOM 729 O O . GLN A 1 93 ? 14.043 -8.813 -3.417 1.00 75.12 93 GLN A O 1
ATOM 734 N N . LEU A 1 94 ? 14.224 -11.011 -3.859 1.00 75.31 94 LEU A N 1
ATOM 735 C CA . LEU A 1 94 ? 12.951 -11.409 -3.281 1.00 75.31 94 LEU A CA 1
ATOM 736 C C . LEU A 1 94 ? 12.880 -11.132 -1.776 1.00 75.31 94 LEU A C 1
ATOM 738 O O . LEU A 1 94 ? 11.896 -10.562 -1.313 1.00 75.31 94 LEU A O 1
ATOM 742 N N . ALA A 1 95 ? 13.929 -11.484 -1.028 1.00 78.88 95 ALA A N 1
ATOM 743 C CA . ALA A 1 95 ? 13.991 -11.230 0.412 1.00 78.88 95 ALA A CA 1
ATOM 744 C C . ALA A 1 95 ? 13.955 -9.722 0.728 1.00 78.88 95 ALA A C 1
ATOM 746 O O . ALA A 1 95 ? 13.174 -9.282 1.565 1.00 78.88 95 ALA A O 1
ATOM 747 N N . ASP A 1 96 ? 14.729 -8.918 -0.008 1.00 81.88 96 ASP 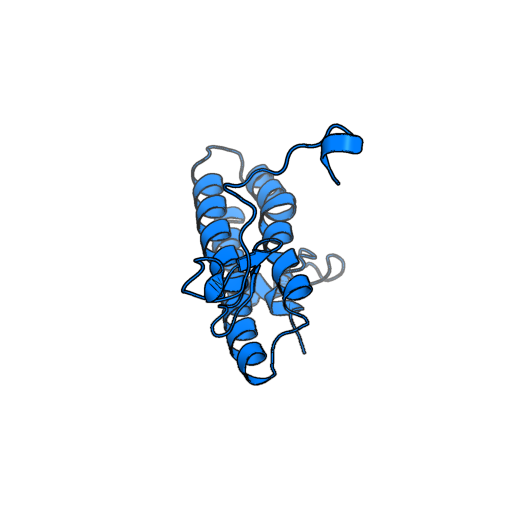A N 1
ATOM 748 C CA . ASP A 1 96 ? 14.739 -7.455 0.135 1.00 81.88 96 ASP A CA 1
ATOM 749 C C . ASP A 1 96 ? 13.388 -6.821 -0.254 1.00 81.88 96 ASP A C 1
ATOM 751 O O . ASP A 1 96 ? 12.916 -5.890 0.400 1.00 81.88 96 ASP A O 1
ATOM 755 N N . ALA A 1 97 ? 12.721 -7.338 -1.291 1.00 81.00 97 ALA A N 1
ATOM 756 C CA . ALA A 1 97 ? 11.373 -6.906 -1.649 1.00 81.00 97 ALA A CA 1
ATOM 757 C C . ALA A 1 97 ? 10.356 -7.259 -0.550 1.00 81.00 97 ALA A C 1
ATOM 759 O O . ALA A 1 97 ? 9.535 -6.413 -0.190 1.00 81.00 97 ALA A O 1
ATOM 760 N N . LYS A 1 98 ? 10.442 -8.464 0.030 1.00 85.06 98 LYS A N 1
ATOM 761 C CA . LYS A 1 98 ? 9.558 -8.910 1.115 1.00 85.06 98 LYS A CA 1
ATOM 762 C C . LYS A 1 98 ? 9.655 -8.005 2.337 1.00 85.06 98 LYS A C 1
ATOM 764 O O . LYS A 1 98 ? 8.629 -7.495 2.780 1.00 85.06 98 LYS A O 1
ATOM 769 N N . ASP A 1 99 ? 10.869 -7.723 2.807 1.00 87.38 99 ASP A N 1
ATOM 770 C CA . ASP A 1 99 ? 11.097 -6.829 3.950 1.00 87.38 99 ASP A CA 1
ATOM 771 C C . ASP A 1 99 ? 10.482 -5.437 3.707 1.00 87.38 99 ASP A C 1
ATOM 773 O O . ASP A 1 99 ? 9.910 -4.810 4.605 1.00 87.38 99 ASP A O 1
ATOM 777 N N . LYS A 1 100 ? 10.542 -4.950 2.462 1.00 88.62 100 LYS A N 1
ATOM 778 C CA . LYS A 1 100 ? 9.958 -3.660 2.072 1.00 88.62 100 LYS A CA 1
ATOM 779 C C . LYS A 1 100 ? 8.433 -3.678 2.030 1.00 88.62 100 LYS A C 1
ATOM 781 O O . LYS A 1 100 ? 7.834 -2.648 2.350 1.00 88.62 100 LYS A O 1
ATOM 786 N N . TYR A 1 101 ? 7.810 -4.786 1.633 1.00 90.50 101 TYR A N 1
ATOM 787 C CA . TYR A 1 101 ? 6.352 -4.934 1.682 1.00 90.50 101 TYR A CA 1
ATOM 788 C C . TYR A 1 101 ? 5.839 -5.145 3.103 1.00 90.50 101 TYR A C 1
ATOM 790 O O . TYR A 1 101 ? 4.822 -4.558 3.459 1.00 90.50 101 TYR A O 1
ATOM 798 N N . ASP A 1 102 ? 6.582 -5.853 3.949 1.00 90.56 102 ASP A N 1
ATOM 799 C CA . ASP A 1 102 ? 6.247 -5.978 5.371 1.00 90.56 102 ASP A CA 1
ATOM 800 C C . ASP A 1 102 ? 6.299 -4.623 6.075 1.00 90.56 102 ASP A C 1
ATOM 802 O O . ASP A 1 102 ? 5.425 -4.288 6.875 1.00 90.56 102 ASP A O 1
ATOM 806 N N . TYR A 1 103 ? 7.261 -3.776 5.706 1.00 92.56 103 TYR A N 1
ATOM 807 C CA . TYR A 1 103 ? 7.2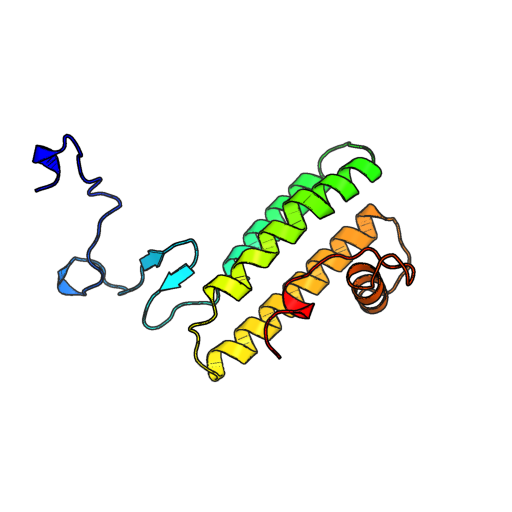84 -2.395 6.175 1.00 92.56 103 TYR A CA 1
ATOM 808 C C . TYR A 1 103 ? 6.089 -1.563 5.673 1.00 92.56 103 TYR A C 1
ATOM 810 O O . TYR A 1 103 ? 5.589 -0.699 6.396 1.00 92.56 103 TYR A O 1
ATOM 818 N N . ILE A 1 104 ? 5.605 -1.809 4.448 1.00 93.19 104 ILE A N 1
ATOM 819 C CA . ILE A 1 104 ? 4.372 -1.176 3.953 1.00 93.19 104 ILE A CA 1
ATOM 820 C C . ILE A 1 104 ? 3.176 -1.603 4.808 1.00 93.19 104 ILE A C 1
ATOM 822 O O . ILE A 1 104 ? 2.378 -0.748 5.185 1.00 93.19 104 ILE A O 1
ATOM 826 N N . ASP A 1 105 ? 3.065 -2.884 5.145 1.00 93.25 105 ASP A N 1
ATOM 827 C CA . ASP A 1 105 ? 1.973 -3.407 5.969 1.00 93.25 105 ASP A CA 1
ATOM 828 C C . ASP A 1 105 ? 1.962 -2.768 7.364 1.00 93.25 105 ASP A C 1
ATOM 830 O O . ASP A 1 105 ? 0.908 -2.327 7.824 1.00 93.25 105 ASP A O 1
ATOM 834 N N . ILE A 1 106 ? 3.136 -2.606 7.986 1.00 93.88 106 ILE A N 1
ATOM 835 C CA . ILE A 1 106 ? 3.286 -1.877 9.257 1.00 93.88 106 ILE A CA 1
ATOM 836 C C . ILE A 1 106 ? 2.792 -0.433 9.117 1.00 93.88 106 ILE A C 1
ATOM 838 O O . ILE A 1 106 ? 1.967 0.015 9.907 1.00 93.88 106 ILE A O 1
ATOM 842 N N . MET A 1 107 ? 3.231 0.281 8.078 1.00 94.19 107 MET A N 1
ATOM 843 C CA . MET A 1 107 ? 2.822 1.670 7.832 1.00 94.19 107 MET A CA 1
ATOM 844 C C . MET A 1 107 ? 1.307 1.803 7.617 1.00 94.19 107 MET A C 1
ATOM 846 O O . MET A 1 107 ? 0.693 2.792 8.019 1.00 94.19 107 MET A O 1
ATOM 850 N N . LEU A 1 108 ? 0.695 0.819 6.954 1.00 94.81 108 LEU A N 1
ATOM 851 C CA . LEU A 1 108 ? -0.749 0.782 6.756 1.00 94.81 108 LEU A CA 1
ATOM 852 C C . LEU A 1 108 ? -1.486 0.499 8.072 1.00 94.81 108 LEU A C 1
ATOM 854 O O . LEU A 1 108 ? -2.529 1.107 8.312 1.00 94.81 108 LEU A O 1
ATOM 858 N N . ALA A 1 109 ? -0.952 -0.382 8.920 1.00 94.25 109 ALA A N 1
ATOM 859 C CA . ALA A 1 109 ? -1.511 -0.667 10.236 1.00 94.25 109 ALA A CA 1
ATOM 860 C C . ALA A 1 109 ? -1.439 0.555 11.162 1.00 94.25 109 ALA A C 1
ATOM 862 O O . ALA A 1 109 ? -2.462 0.939 11.715 1.00 94.25 109 ALA A O 1
ATOM 863 N N . GLU A 1 110 ? -0.294 1.234 11.248 1.00 93.75 110 GLU A N 1
ATOM 864 C CA . GLU A 1 110 ? -0.143 2.482 12.020 1.00 93.75 110 GLU A CA 1
ATOM 865 C C . GLU A 1 110 ? -1.140 3.561 11.560 1.00 93.75 110 GLU A C 1
ATOM 867 O O . GLU A 1 110 ? -1.824 4.192 12.362 1.00 93.75 110 GLU A O 1
ATOM 872 N N . ALA A 1 111 ? -1.309 3.736 10.247 1.00 93.88 111 ALA A N 1
ATOM 873 C CA . ALA A 1 111 ? -2.294 4.681 9.726 1.00 93.88 111 ALA A CA 1
ATOM 874 C C . ALA A 1 111 ? -3.744 4.264 10.041 1.00 93.88 111 ALA A C 1
ATOM 876 O O . ALA A 1 111 ? -4.605 5.118 10.260 1.00 93.88 111 ALA A O 1
ATOM 877 N N . MET A 1 112 ? -4.033 2.960 10.051 1.00 94.00 112 MET A N 1
ATOM 878 C CA . MET A 1 112 ? -5.346 2.433 10.420 1.00 94.00 112 MET A CA 1
ATOM 879 C C . MET A 1 112 ? -5.631 2.615 11.915 1.00 94.00 112 MET A C 1
ATOM 881 O O . MET A 1 112 ? -6.764 2.941 12.266 1.00 94.00 112 MET A O 1
ATOM 885 N N . GLU A 1 113 ? -4.625 2.455 12.776 1.00 93.94 113 GLU A N 1
ATOM 886 C CA . GLU A 1 113 ? -4.719 2.694 14.221 1.00 93.94 113 GLU A CA 1
ATOM 887 C C . GLU A 1 113 ? -5.225 4.114 14.484 1.00 93.94 113 GLU A C 1
ATOM 889 O O . GLU A 1 113 ? -6.218 4.304 15.184 1.00 93.94 113 GLU A O 1
ATOM 894 N N . GLU A 1 114 ? -4.625 5.106 13.821 1.00 91.69 114 GLU A N 1
ATOM 895 C CA . GLU A 1 114 ? -5.040 6.504 13.937 1.00 91.69 114 GLU A CA 1
ATOM 896 C C . GLU A 1 114 ? -6.455 6.767 13.395 1.00 91.69 114 GLU A C 1
ATOM 898 O O . GLU A 1 114 ? -7.168 7.647 13.890 1.00 91.69 114 GLU A O 1
ATOM 903 N N . ILE A 1 115 ? -6.875 6.056 12.344 1.00 92.88 115 ILE A N 1
ATOM 904 C CA . ILE A 1 115 ? -8.217 6.204 11.758 1.00 92.88 115 ILE A CA 1
ATOM 905 C C . ILE A 1 115 ? -9.282 5.588 12.671 1.00 92.88 115 ILE A C 1
ATOM 907 O O . ILE A 1 115 ? -10.363 6.162 12.814 1.00 92.88 115 ILE A O 1
ATOM 911 N N . LEU A 1 116 ? -8.995 4.422 13.248 1.00 91.19 116 LEU A N 1
ATOM 912 C CA . LEU A 1 116 ? -9.917 3.681 14.108 1.00 91.19 116 LEU A CA 1
ATOM 913 C C . LEU A 1 116 ? -9.860 4.125 15.572 1.00 91.19 116 LEU A C 1
ATOM 915 O O . LEU A 1 116 ? -10.763 3.763 16.321 1.00 91.19 116 LEU A O 1
ATOM 919 N N . GLU A 1 117 ? -8.835 4.892 15.957 1.00 90.06 117 GLU A N 1
ATOM 920 C CA . GLU A 1 117 ? -8.550 5.277 17.345 1.00 90.06 117 GLU A CA 1
ATOM 921 C C . GLU A 1 117 ? -8.474 4.035 18.250 1.00 90.06 117 GLU A C 1
ATOM 923 O O . GLU A 1 117 ? -9.113 3.946 19.296 1.00 90.06 117 GLU A O 1
ATOM 928 N N . SER A 1 118 ? -7.740 3.025 17.776 1.00 88.25 118 SER A N 1
ATOM 929 C CA . SER A 1 118 ? -7.620 1.722 18.427 1.00 88.25 118 SER A CA 1
ATOM 930 C C . SER A 1 118 ? -6.384 1.658 19.322 1.00 88.25 118 SER A C 1
ATOM 932 O O . SER A 1 118 ? -5.324 2.099 18.911 1.00 88.25 118 SER A O 1
ATOM 934 N N . ASP A 1 119 ? -6.495 1.022 20.492 1.00 90.44 119 ASP A N 1
ATOM 935 C CA . ASP A 1 119 ? -5.351 0.733 21.379 1.00 90.44 119 ASP A CA 1
ATOM 936 C C . ASP A 1 119 ? -4.682 -0.628 21.075 1.00 90.44 119 ASP A C 1
ATOM 938 O O . ASP A 1 119 ? -3.961 -1.189 21.907 1.00 90.44 119 ASP A O 1
ATOM 942 N N . LEU A 1 120 ? -4.978 -1.231 19.920 1.00 89.38 120 LEU A N 1
ATOM 943 C CA . LEU A 1 120 ? -4.395 -2.514 19.531 1.00 89.38 120 LEU A CA 1
ATOM 944 C C . LEU A 1 120 ? -2.915 -2.351 19.183 1.00 89.38 120 LEU A C 1
ATOM 946 O O . LEU A 1 120 ? -2.523 -1.412 18.495 1.00 89.38 120 LEU A O 1
ATOM 950 N N . ALA A 1 121 ? -2.090 -3.320 19.585 1.00 90.94 121 ALA A N 1
ATOM 951 C CA . ALA A 1 121 ? -0.719 -3.379 19.100 1.00 90.94 121 ALA A CA 1
ATOM 952 C C . ALA A 1 121 ? -0.714 -3.552 17.571 1.00 90.94 121 ALA A C 1
ATOM 954 O O . ALA A 1 121 ? -1.532 -4.291 17.023 1.00 90.94 121 ALA A O 1
ATOM 955 N N . THR A 1 122 ? 0.249 -2.936 16.880 1.00 89.38 122 THR A N 1
ATOM 956 C CA . THR A 1 122 ? 0.333 -2.919 15.406 1.00 89.38 122 THR A CA 1
ATOM 957 C C . THR A 1 122 ? 0.219 -4.305 14.771 1.00 89.38 122 THR A C 1
ATOM 959 O O . THR A 1 122 ? -0.424 -4.458 13.737 1.00 89.38 122 THR A O 1
ATOM 962 N N . LYS A 1 123 ? 0.806 -5.332 15.400 1.00 88.44 123 LYS A N 1
ATOM 963 C CA . LYS A 1 123 ? 0.722 -6.717 14.922 1.00 88.44 123 LYS A CA 1
ATOM 964 C C . LYS A 1 123 ? -0.708 -7.267 14.989 1.00 88.44 123 LYS A C 1
ATOM 966 O O . LYS A 1 123 ? -1.180 -7.831 14.012 1.00 88.44 123 LYS A O 1
ATOM 971 N N . ASP A 1 124 ? -1.391 -7.069 16.113 1.00 90.62 124 ASP A N 1
ATOM 972 C CA . ASP A 1 124 ? -2.767 -7.539 16.298 1.00 90.62 124 ASP A CA 1
ATOM 973 C C . ASP A 1 124 ? -3.726 -6.777 15.372 1.00 90.62 124 ASP A C 1
ATOM 975 O O . ASP A 1 124 ? -4.665 -7.347 14.818 1.00 90.62 124 ASP A O 1
ATOM 979 N N . LEU A 1 125 ? -3.464 -5.484 15.153 1.00 91.94 125 LEU A N 1
ATOM 980 C CA . LEU A 1 125 ? -4.212 -4.678 14.195 1.00 91.94 125 LEU A CA 1
ATOM 981 C C . LEU A 1 125 ? -4.003 -5.164 12.758 1.00 91.94 125 LEU A C 1
ATOM 983 O O . LEU A 1 125 ? -4.973 -5.252 12.008 1.00 91.94 125 LEU A O 1
ATOM 987 N N . LEU A 1 126 ? -2.770 -5.506 12.380 1.00 91.31 126 LEU A N 1
ATOM 988 C CA . LEU A 1 126 ? -2.475 -6.077 11.070 1.00 91.31 126 LEU A CA 1
ATOM 989 C C . LEU A 1 126 ? -3.222 -7.405 10.866 1.00 91.31 126 LEU A C 1
ATOM 991 O O . LEU A 1 126 ? -3.849 -7.595 9.824 1.00 91.31 126 LEU A O 1
ATOM 995 N N . ASP A 1 127 ? -3.245 -8.272 11.883 1.00 89.69 127 ASP A N 1
ATOM 996 C CA . ASP A 1 127 ? -4.016 -9.519 11.849 1.00 89.69 127 ASP A CA 1
ATOM 997 C C . ASP A 1 127 ? -5.515 -9.230 11.630 1.00 89.69 127 ASP A C 1
ATOM 999 O O . ASP A 1 127 ? -6.130 -9.787 10.720 1.00 89.69 127 ASP A O 1
ATOM 1003 N N . VAL A 1 128 ? -6.101 -8.289 12.381 1.00 91.19 128 VAL A N 1
ATOM 1004 C CA . VAL A 1 128 ? -7.506 -7.863 12.204 1.00 91.19 128 VAL A CA 1
ATOM 1005 C C . VAL A 1 128 ? -7.759 -7.271 10.815 1.00 91.19 128 VAL A C 1
ATOM 1007 O O . VAL A 1 128 ? -8.818 -7.501 10.226 1.00 91.19 128 VAL A O 1
ATOM 1010 N N . MET A 1 129 ? -6.807 -6.511 10.268 1.00 91.69 129 MET A N 1
ATOM 1011 C CA . MET A 1 129 ? -6.922 -5.935 8.930 1.00 91.69 129 MET A CA 1
ATOM 1012 C C . MET A 1 129 ? -7.059 -7.021 7.862 1.00 91.69 129 MET A C 1
ATOM 1014 O O . MET A 1 129 ? -7.908 -6.885 6.981 1.00 91.69 129 MET A O 1
ATOM 1018 N N . ILE A 1 130 ? -6.265 -8.086 7.955 1.00 90.44 130 ILE A N 1
ATOM 1019 C CA . ILE A 1 130 ? -6.184 -9.143 6.937 1.00 90.44 130 ILE A CA 1
ATOM 1020 C C . ILE A 1 130 ? -7.274 -10.208 7.122 1.00 90.44 130 ILE A C 1
ATOM 1022 O O . ILE A 1 130 ? -7.745 -10.776 6.137 1.00 90.44 130 ILE A O 1
ATOM 1026 N N . LEU A 1 131 ? -7.695 -10.475 8.363 1.00 90.50 131 LEU A N 1
ATOM 1027 C CA . LEU A 1 131 ? -8.708 -11.483 8.682 1.00 90.50 131 LEU A CA 1
ATOM 1028 C C . LEU A 1 131 ? -10.022 -11.274 7.915 1.00 90.50 131 LEU A C 1
ATOM 1030 O O . LEU A 1 131 ? -10.434 -10.149 7.608 1.00 90.50 131 LEU A O 1
ATOM 1034 N N . SER A 1 132 ? -10.708 -12.388 7.645 1.00 85.00 132 SER A N 1
ATOM 1035 C CA . SER A 1 132 ? -12.003 -12.376 6.969 1.00 85.00 132 SER A CA 1
ATOM 1036 C C . SER A 1 132 ? -13.055 -11.648 7.813 1.00 85.00 132 SER A C 1
ATOM 1038 O O . SER A 1 132 ? -13.004 -11.656 9.044 1.00 85.00 132 SER A O 1
ATOM 1040 N N . LYS A 1 133 ? -14.057 -11.043 7.164 1.00 85.81 133 LYS A N 1
ATOM 1041 C CA . LYS A 1 133 ? -15.162 -10.387 7.888 1.00 85.81 133 LYS A CA 1
ATOM 1042 C C . LYS A 1 133 ? -15.997 -11.360 8.712 1.00 85.81 133 LYS A C 1
ATOM 1044 O O . LYS A 1 133 ? -16.513 -10.963 9.753 1.00 85.81 133 LYS A O 1
ATOM 1049 N N . ASP A 1 134 ? -16.129 -12.602 8.249 1.00 87.19 134 ASP A N 1
ATOM 1050 C CA . ASP A 1 134 ? -16.884 -13.642 8.952 1.00 87.19 134 ASP A CA 1
ATOM 1051 C C . ASP A 1 134 ? -16.205 -14.020 10.282 1.00 87.19 134 ASP A C 1
ATOM 1053 O O . ASP A 1 134 ? -16.887 -14.388 11.237 1.00 87.19 134 ASP A O 1
ATOM 1057 N N . ASP A 1 135 ? -14.885 -13.821 10.375 1.00 88.12 135 ASP A N 1
ATOM 1058 C CA . ASP A 1 135 ? -14.072 -14.027 11.580 1.00 88.12 135 ASP A CA 1
ATOM 1059 C C . ASP A 1 135 ? -13.867 -12.738 12.406 1.0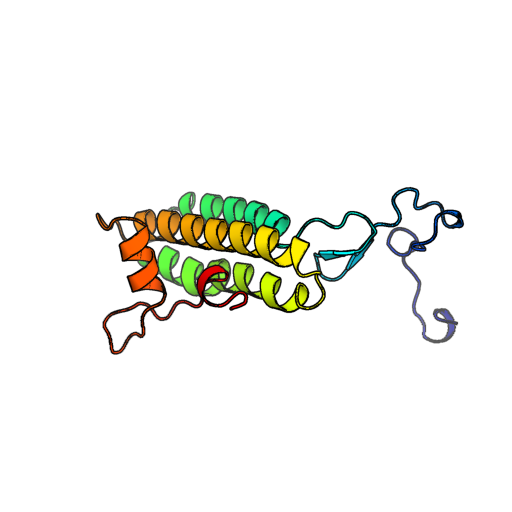0 88.12 135 ASP A C 1
ATOM 1061 O O . ASP A 1 135 ? -13.078 -12.713 13.350 1.00 88.12 135 ASP A O 1
ATOM 1065 N N . GLY A 1 136 ? -14.570 -11.650 12.064 1.00 84.25 136 GLY A N 1
ATOM 1066 C CA . GLY A 1 136 ? -14.462 -10.356 12.749 1.00 84.25 136 GLY A CA 1
ATOM 1067 C C . GLY A 1 136 ? -13.333 -9.442 12.253 1.00 84.25 136 GLY A C 1
ATOM 1068 O O . GLY A 1 136 ? -13.046 -8.437 12.902 1.00 84.25 136 GLY A O 1
ATOM 1069 N N . GLY A 1 137 ? -12.706 -9.763 11.119 1.00 88.31 137 GLY A N 1
ATOM 1070 C CA . GLY A 1 137 ? -11.681 -8.943 10.471 1.00 88.31 137 GLY A CA 1
ATOM 1071 C C . GLY A 1 137 ? -12.218 -7.912 9.468 1.00 88.31 137 GLY A C 1
ATOM 1072 O O . GLY A 1 137 ? -13.427 -7.714 9.302 1.00 88.31 137 GLY A O 1
ATOM 1073 N N . LEU A 1 138 ? -11.301 -7.218 8.787 1.00 87.06 138 LEU A N 1
ATOM 1074 C CA . LEU A 1 138 ? -11.618 -6.138 7.838 1.00 87.06 138 LEU A CA 1
ATOM 1075 C C . LEU A 1 138 ? -11.498 -6.543 6.362 1.00 87.06 138 LEU A C 1
ATOM 1077 O O . LEU A 1 138 ? -11.947 -5.769 5.493 1.00 87.06 138 LEU A O 1
ATOM 1081 N N . ASP A 1 139 ? -10.962 -7.738 6.097 1.00 88.06 139 ASP A N 1
ATOM 1082 C CA . ASP A 1 139 ? -10.773 -8.330 4.770 1.00 88.06 139 ASP A CA 1
ATOM 1083 C C . ASP A 1 139 ? -10.025 -7.362 3.839 1.00 88.06 139 ASP A C 1
ATOM 1085 O O . ASP A 1 139 ? -10.517 -6.917 2.794 1.00 88.06 139 ASP A O 1
ATOM 1089 N N . LEU A 1 140 ? -8.870 -6.901 4.325 1.00 87.44 140 LEU A N 1
ATOM 1090 C CA . LEU A 1 140 ? -7.972 -5.990 3.634 1.00 87.44 140 LEU A CA 1
ATOM 1091 C C . LEU A 1 140 ? -6.777 -6.775 3.109 1.00 87.44 140 LEU A C 1
ATOM 1093 O O . LEU A 1 140 ? -5.996 -7.351 3.856 1.00 87.44 140 LEU A O 1
ATOM 1097 N N . ILE A 1 141 ? -6.622 -6.750 1.793 1.00 85.44 141 ILE A N 1
ATOM 1098 C CA . ILE A 1 141 ? -5.508 -7.387 1.101 1.00 85.44 141 ILE A CA 1
ATOM 1099 C C . ILE A 1 141 ? -4.310 -6.429 1.188 1.00 85.4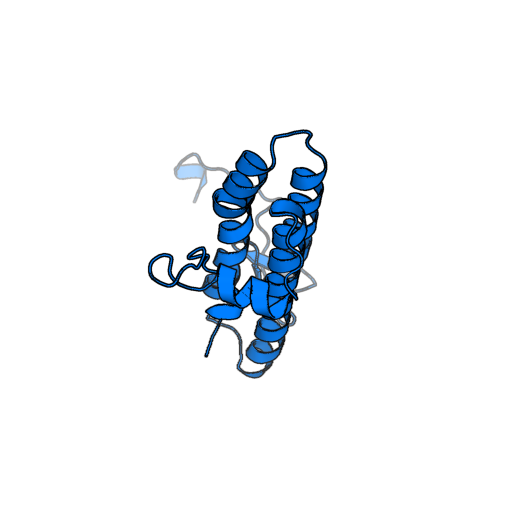4 141 ILE A C 1
ATOM 1101 O O . ILE A 1 141 ? -4.295 -5.436 0.462 1.00 85.44 141 ILE A O 1
ATOM 1105 N N . THR A 1 142 ? -3.352 -6.675 2.085 1.00 86.12 142 THR A N 1
ATOM 1106 C CA . THR A 1 142 ? -2.129 -5.861 2.259 1.00 86.12 142 THR A CA 1
ATOM 1107 C C . THR A 1 142 ? -0.928 -6.537 1.598 1.00 86.12 142 THR A C 1
ATOM 1109 O O . THR A 1 142 ? -0.848 -7.765 1.630 1.00 86.12 142 THR A O 1
ATOM 1112 N N . PRO A 1 143 ? -0.029 -5.790 0.929 1.00 84.75 143 PRO A N 1
ATOM 1113 C CA . PRO A 1 143 ? 0.980 -6.384 0.062 1.00 84.75 143 PRO A CA 1
ATOM 1114 C C . PRO A 1 143 ? 1.887 -7.379 0.783 1.00 84.75 143 PRO A C 1
ATOM 1116 O O . PRO A 1 143 ? 2.056 -8.459 0.242 1.00 84.75 143 PRO A O 1
ATOM 1119 N N . GLY A 1 144 ? 2.393 -7.091 1.986 1.00 81.44 144 GLY A N 1
ATOM 1120 C CA . GLY A 1 144 ? 3.289 -7.991 2.731 1.00 81.44 144 GLY A CA 1
ATOM 1121 C C . GLY A 1 144 ? 2.671 -9.354 3.060 1.00 81.44 144 GLY A C 1
ATOM 1122 O O . GLY A 1 144 ? 3.344 -10.386 2.982 1.00 81.44 144 GLY A O 1
ATOM 1123 N N . ALA A 1 145 ? 1.371 -9.370 3.360 1.00 80.81 145 ALA A N 1
ATOM 1124 C CA . ALA A 1 145 ? 0.620 -10.568 3.729 1.00 80.81 145 ALA A CA 1
ATOM 1125 C C . ALA A 1 145 ? 0.450 -11.593 2.593 1.00 80.81 145 ALA A C 1
ATOM 1127 O O . ALA A 1 145 ? 0.357 -12.790 2.868 1.00 80.81 145 ALA A O 1
ATOM 1128 N N . TYR A 1 146 ? 0.408 -11.155 1.329 1.00 75.19 146 TYR A N 1
ATOM 1129 C CA . TYR A 1 146 ? 0.299 -12.058 0.169 1.00 75.19 146 TYR A CA 1
ATOM 1130 C C . TYR A 1 146 ? 1.473 -11.956 -0.812 1.00 75.19 146 TYR A C 1
ATOM 1132 O O . TYR A 1 146 ? 1.543 -12.747 -1.757 1.00 75.19 146 TYR A O 1
ATOM 1140 N N . SER A 1 147 ? 2.400 -11.011 -0.620 1.00 57.88 147 SER A N 1
ATOM 1141 C CA . SER A 1 147 ? 3.626 -10.926 -1.404 1.00 57.88 147 SER A CA 1
ATOM 1142 C C . SER A 1 147 ? 4.523 -12.097 -1.023 1.00 57.88 147 SER A C 1
ATOM 1144 O O . SER A 1 147 ? 5.247 -12.040 -0.037 1.00 57.88 147 SER A O 1
ATOM 1146 N N . ILE A 1 148 ? 4.437 -13.136 -1.848 1.00 53.28 148 ILE A N 1
ATOM 1147 C CA . ILE A 1 148 ? 5.428 -14.187 -2.079 1.00 53.28 148 ILE A CA 1
ATOM 1148 C C . ILE A 1 148 ? 5.754 -15.024 -0.825 1.00 53.28 148 ILE A C 1
ATOM 1150 O O . ILE A 1 148 ? 6.522 -14.621 0.046 1.00 53.28 148 ILE A O 1
ATOM 1154 N N . GLN A 1 149 ? 5.142 -16.216 -0.783 1.00 46.78 149 GLN A N 1
ATOM 1155 C CA . GLN A 1 149 ? 5.541 -17.357 0.052 1.00 46.78 149 GLN A CA 1
ATOM 1156 C C . GLN A 1 149 ? 6.631 -18.175 -0.638 1.00 46.78 149 GLN A C 1
ATOM 1158 O O . GLN A 1 149 ? 6.542 -18.324 -1.880 1.00 46.78 149 GLN A O 1
#

Organism: NCBI:txid28002

Secondary structure (DSSP, 8-state):
-GGGGT----TTT---SSGGGT-SS--EEETTEEESTTPPPHHHHHHHHHHHHHHHHHHS---HHHHHHHIIIIIHHHHHHHHHH-TT--HHHHHHHHHHHHHHHHHHHHHHHHHHT----HHHHHHHHHS-GGGT------HHHHS--